Protein AF-D0TRP3-F1 (afdb_monomer)

Sequence (70 aa):
MEYSVEELKNALIERCEKEGILYATVAMDRRTKEMILPDTLEGALKHPEYFVCTCRRVKDQYIVEEITKV

Secondary structure (DSSP, 8-state):
-PPPHHHHHHHHHHHHHHHT-SEEEEEEETTT--EE--S-HHHHHH-TTEEEEEEEEETTEEEEEE----

Mean predicted aligned error: 3.12 Å

Radius of gyration: 11.46 Å; Cα contacts (8 Å, |Δi|>4): 110; chains: 1; bounding box: 33×24×28 Å

Structure (mmCIF, N/CA/C/O backbone):
data_AF-D0TRP3-F1
#
_entry.id   AF-D0TRP3-F1
#
loop_
_atom_site.group_PDB
_atom_site.id
_atom_site.type_symbol
_atom_site.label_atom_id
_atom_site.label_alt_id
_atom_site.label_comp_id
_atom_site.label_asym_id
_atom_site.label_entity_id
_atom_site.label_seq_id
_atom_site.pdbx_PDB_ins_code
_atom_site.Cartn_x
_atom_site.Cartn_y
_atom_site.Cartn_z
_atom_site.occupancy
_atom_site.B_iso_or_equiv
_atom_site.auth_seq_id
_atom_site.auth_comp_id
_atom_site.auth_asym_id
_atom_site.auth_atom_id
_atom_site.pdbx_PDB_model_num
ATOM 1 N N . MET A 1 1 ? 20.497 1.837 -0.187 1.00 81.12 1 MET A N 1
ATOM 2 C CA . MET A 1 1 ? 19.914 1.261 1.039 1.00 81.12 1 MET A CA 1
ATOM 3 C C . MET A 1 1 ? 18.423 1.216 0.781 1.00 81.12 1 MET A C 1
ATOM 5 O O . MET A 1 1 ? 17.893 2.249 0.399 1.00 81.12 1 MET A O 1
ATOM 9 N N . GLU A 1 2 ? 17.805 0.041 0.824 1.00 86.12 2 GLU A N 1
ATOM 10 C CA . GLU A 1 2 ? 16.358 -0.100 0.617 1.00 86.12 2 GLU A CA 1
ATOM 11 C C . GL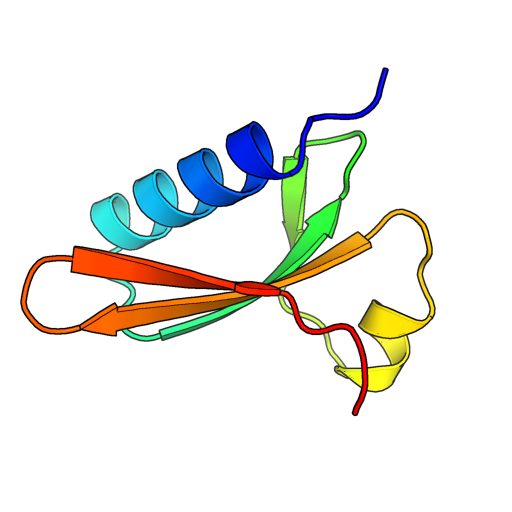U A 1 2 ? 15.646 -0.036 1.968 1.00 86.12 2 GLU A C 1
ATOM 13 O O . GLU A 1 2 ? 16.175 -0.532 2.966 1.00 86.12 2 GLU A O 1
ATOM 18 N N . TYR A 1 3 ? 14.470 0.584 1.995 1.00 91.69 3 TYR A N 1
ATOM 19 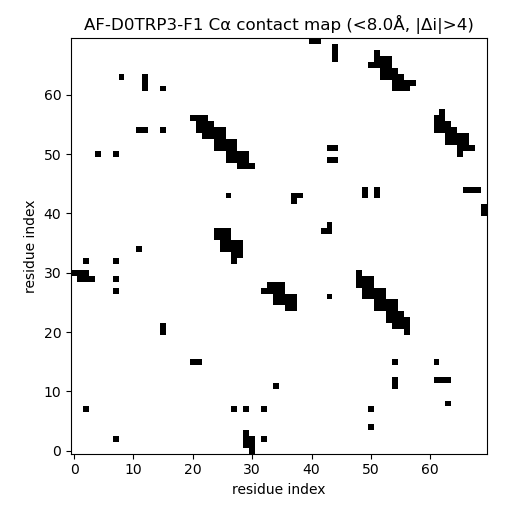C CA . TYR A 1 3 ? 13.568 0.556 3.137 1.00 91.69 3 TYR A CA 1
ATOM 20 C C . TYR A 1 3 ? 12.993 -0.847 3.305 1.00 91.69 3 TYR A C 1
ATOM 22 O O . TYR A 1 3 ? 12.627 -1.517 2.335 1.00 91.69 3 TYR A O 1
ATOM 30 N N . SER A 1 4 ? 12.872 -1.283 4.554 1.00 93.94 4 SER A N 1
ATOM 31 C CA . SER A 1 4 ? 12.190 -2.532 4.865 1.00 93.94 4 SER A CA 1
ATOM 32 C C . SER A 1 4 ? 10.696 -2.441 4.536 1.00 93.94 4 SER A C 1
ATOM 34 O O . SER A 1 4 ? 10.082 -1.373 4.569 1.00 93.94 4 SER A O 1
ATOM 36 N N . VAL A 1 5 ? 10.073 -3.589 4.266 1.00 92.44 5 VAL A N 1
ATOM 37 C CA . VAL A 1 5 ? 8.621 -3.666 4.027 1.00 92.44 5 VAL A CA 1
ATOM 38 C C . VAL A 1 5 ? 7.825 -3.107 5.212 1.00 92.44 5 VAL A C 1
ATOM 40 O O . VAL A 1 5 ? 6.786 -2.483 5.017 1.00 92.44 5 VAL A O 1
ATOM 43 N N . GLU A 1 6 ? 8.311 -3.294 6.438 1.00 94.56 6 GLU A N 1
ATOM 44 C CA . GLU A 1 6 ? 7.669 -2.770 7.644 1.00 94.56 6 GLU A CA 1
ATOM 45 C C . GLU A 1 6 ? 7.692 -1.233 7.690 1.00 94.56 6 GLU A C 1
ATOM 47 O O . GLU A 1 6 ? 6.662 -0.608 7.941 1.00 94.56 6 GLU A O 1
ATOM 52 N N . GLU A 1 7 ? 8.818 -0.604 7.338 1.00 95.25 7 GLU A N 1
ATOM 53 C CA . GLU A 1 7 ? 8.921 0.859 7.243 1.00 95.25 7 GLU A CA 1
ATOM 54 C C . GLU A 1 7 ? 8.004 1.456 6.169 1.00 95.25 7 GLU A C 1
ATOM 56 O O . GLU A 1 7 ? 7.470 2.555 6.354 1.00 95.25 7 GLU A O 1
ATOM 61 N N . LEU A 1 8 ? 7.825 0.749 5.048 1.00 95.31 8 LEU A N 1
ATOM 62 C CA . LEU A 1 8 ? 6.919 1.158 3.972 1.00 95.31 8 LEU A CA 1
ATOM 63 C C . LEU A 1 8 ? 5.457 1.054 4.423 1.00 95.31 8 LEU A C 1
ATOM 65 O O . LEU A 1 8 ? 4.699 2.011 4.272 1.00 95.31 8 LEU A O 1
ATOM 69 N N . LYS A 1 9 ? 5.075 -0.064 5.053 1.00 95.56 9 LYS A N 1
ATOM 70 C CA . LYS A 1 9 ? 3.726 -0.261 5.604 1.00 95.56 9 LYS A CA 1
ATOM 71 C C . LYS A 1 9 ? 3.372 0.806 6.637 1.00 95.56 9 LYS A C 1
ATOM 73 O O . LYS A 1 9 ? 2.303 1.400 6.536 1.00 95.56 9 LYS A O 1
ATOM 78 N N . ASN A 1 10 ? 4.274 1.092 7.575 1.00 96.00 10 ASN A N 1
ATOM 79 C CA . ASN A 1 10 ? 4.038 2.100 8.611 1.00 96.00 10 ASN A CA 1
ATOM 80 C C . ASN A 1 10 ? 3.851 3.497 8.011 1.00 96.00 10 ASN A C 1
ATOM 82 O O . ASN A 1 10 ? 2.906 4.193 8.367 1.00 96.00 10 ASN A O 1
ATOM 86 N N . ALA A 1 11 ? 4.675 3.882 7.032 1.00 95.31 11 ALA A N 1
ATOM 87 C CA . ALA A 1 11 ? 4.515 5.176 6.371 1.00 95.31 11 ALA A CA 1
ATOM 88 C C . ALA A 1 11 ? 3.197 5.298 5.603 1.00 95.31 11 ALA A C 1
ATOM 90 O O . ALA A 1 11 ? 2.591 6.370 5.586 1.00 95.31 11 ALA A O 1
ATOM 91 N N . LEU A 1 12 ? 2.746 4.214 4.968 1.00 95.50 12 LEU A N 1
ATOM 92 C CA . LEU A 1 12 ? 1.452 4.196 4.295 1.00 95.50 12 LEU A CA 1
ATOM 93 C C . LEU A 1 12 ? 0.301 4.354 5.292 1.00 95.50 12 LEU A C 1
ATOM 95 O O . LEU A 1 12 ? -0.611 5.135 5.034 1.00 95.50 12 LEU A O 1
ATOM 99 N N . ILE A 1 13 ? 0.362 3.670 6.438 1.00 95.88 13 ILE A N 1
ATOM 100 C CA . ILE A 1 13 ? -0.635 3.802 7.509 1.00 95.88 13 ILE A CA 1
ATOM 101 C C . ILE A 1 13 ? -0.684 5.242 8.025 1.00 95.88 13 ILE A C 1
ATOM 103 O O . ILE A 1 13 ? -1.756 5.842 8.010 1.00 95.88 13 ILE A O 1
ATOM 107 N N . GLU A 1 14 ? 0.462 5.826 8.390 1.00 95.69 14 GLU A N 1
ATOM 108 C CA . GLU A 1 14 ? 0.552 7.215 8.867 1.00 95.69 14 GLU A CA 1
ATOM 109 C C . GLU A 1 14 ? -0.062 8.201 7.864 1.00 95.69 14 GLU A C 1
ATOM 111 O O . GLU A 1 14 ? -0.780 9.135 8.236 1.00 95.69 14 GLU A O 1
ATOM 116 N N . ARG A 1 15 ? 0.192 7.989 6.567 1.00 94.56 15 ARG A N 1
ATOM 117 C CA . ARG A 1 15 ? -0.373 8.831 5.515 1.00 94.56 15 ARG A CA 1
ATOM 118 C C . ARG A 1 15 ? -1.880 8.643 5.373 1.00 94.56 15 ARG A C 1
ATOM 120 O O . ARG A 1 15 ? -2.600 9.636 5.287 1.00 94.56 15 ARG A O 1
ATOM 127 N N . CYS A 1 16 ? -2.368 7.404 5.377 1.00 94.38 16 CYS A N 1
ATOM 128 C CA . CYS A 1 16 ? -3.799 7.121 5.300 1.00 94.38 16 CYS A CA 1
ATOM 129 C C . CYS A 1 16 ? -4.563 7.663 6.517 1.00 94.38 16 CYS A C 1
ATOM 131 O O . CYS A 1 16 ? -5.651 8.210 6.352 1.00 94.38 16 CYS A O 1
ATOM 133 N N . GLU A 1 17 ? -3.988 7.586 7.718 1.00 95.06 17 GLU A N 1
ATOM 134 C CA . GLU A 1 17 ? -4.536 8.200 8.932 1.00 95.06 17 GLU A CA 1
ATOM 135 C C . GLU A 1 17 ? -4.628 9.720 8.808 1.00 95.06 17 GLU A C 1
ATOM 137 O O . GLU A 1 17 ? -5.696 10.292 9.032 1.00 95.06 17 GLU A O 1
ATOM 142 N N . LYS A 1 18 ? -3.532 10.366 8.399 1.00 95.62 18 LYS A N 1
ATOM 143 C CA . LYS A 1 18 ? -3.449 11.824 8.266 1.00 95.62 18 LYS A CA 1
ATOM 144 C C . LYS A 1 18 ? -4.402 12.383 7.209 1.00 95.62 18 LYS A C 1
ATOM 146 O O . LYS A 1 18 ? -4.970 13.453 7.409 1.00 95.62 18 LYS A O 1
ATOM 151 N N . GLU A 1 19 ? -4.547 11.689 6.085 1.00 94.44 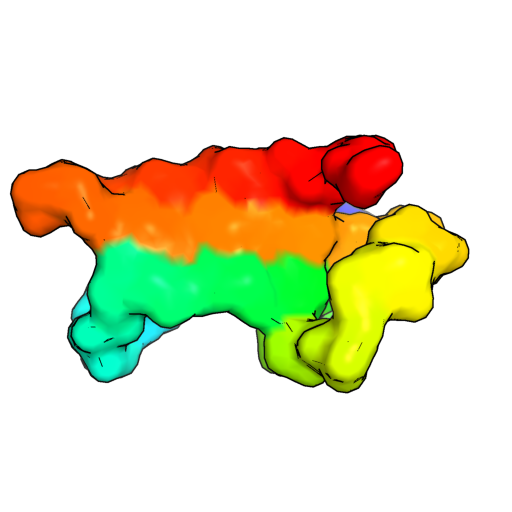19 GLU A N 1
ATOM 152 C CA . GLU A 1 19 ? -5.381 12.126 4.958 1.00 94.44 19 GLU A CA 1
ATOM 153 C C . GLU A 1 19 ? -6.826 11.594 5.035 1.00 94.44 19 GLU A C 1
ATOM 155 O O . GLU A 1 19 ? -7.666 11.978 4.225 1.00 94.44 19 GLU A O 1
ATOM 160 N N . GLY A 1 20 ? -7.147 10.734 6.009 1.00 94.06 20 GLY A N 1
ATOM 161 C CA . GLY A 1 20 ? -8.478 10.135 6.150 1.00 94.06 20 GLY A CA 1
ATOM 162 C C . GLY A 1 20 ? -8.841 9.167 5.016 1.00 94.06 20 GLY A C 1
ATOM 163 O O . GLY A 1 20 ? -10.017 9.006 4.688 1.00 94.06 20 GLY A O 1
ATOM 164 N N . ILE A 1 21 ? -7.843 8.533 4.398 1.00 94.12 21 ILE A N 1
ATOM 165 C CA . ILE A 1 21 ? -8.028 7.637 3.253 1.00 94.12 21 ILE A CA 1
ATOM 166 C C . ILE A 1 21 ? -8.607 6.310 3.732 1.00 94.12 21 ILE A C 1
ATOM 168 O O . ILE A 1 21 ? -7.955 5.589 4.467 1.00 94.12 21 ILE A O 1
ATOM 172 N N . LEU A 1 22 ? -9.801 5.927 3.277 1.00 94.62 22 LEU A N 1
ATOM 173 C CA . LEU A 1 22 ? -10.420 4.658 3.691 1.00 94.62 22 LEU A CA 1
ATOM 174 C C . LEU A 1 22 ? -9.841 3.432 2.974 1.00 94.62 22 LEU A C 1
ATOM 176 O O . LEU A 1 22 ? -9.812 2.338 3.538 1.00 94.62 22 LEU A O 1
ATOM 180 N N . TYR A 1 23 ? -9.421 3.605 1.724 1.00 94.25 23 TYR A N 1
ATOM 181 C CA . TYR A 1 23 ? -8.897 2.546 0.872 1.00 94.25 23 TYR A CA 1
ATOM 182 C C . TYR A 1 23 ? -7.948 3.145 -0.169 1.00 94.25 23 TYR A C 1
ATOM 184 O O . TYR A 1 23 ? -8.294 4.139 -0.807 1.00 94.25 23 TYR A O 1
ATOM 192 N N . ALA A 1 24 ? -6.783 2.533 -0.366 1.00 94.06 24 ALA A N 1
ATOM 193 C CA . ALA A 1 24 ? -5.824 2.908 -1.398 1.00 94.06 24 ALA A CA 1
ATOM 194 C C . ALA A 1 24 ? -5.111 1.675 -1.949 1.00 94.06 24 ALA A C 1
ATOM 196 O O . ALA A 1 24 ? -4.736 0.790 -1.185 1.00 94.06 24 ALA A O 1
ATOM 197 N N . THR A 1 25 ? -4.865 1.650 -3.257 1.00 95.12 25 THR A N 1
ATOM 198 C CA . THR A 1 25 ? -3.854 0.774 -3.865 1.00 95.12 25 THR A CA 1
ATOM 199 C C . THR A 1 25 ? -2.698 1.652 -4.303 1.00 95.12 25 THR A C 1
ATOM 201 O O . THR A 1 25 ? -2.909 2.602 -5.055 1.00 95.12 25 THR A O 1
ATOM 204 N N . VAL A 1 26 ? -1.496 1.365 -3.817 1.00 95.56 26 VAL A N 1
ATOM 205 C CA . VAL A 1 26 ? -0.306 2.178 -4.077 1.00 95.56 26 VAL A CA 1
ATOM 206 C C . VAL A 1 26 ? 0.873 1.297 -4.464 1.00 95.56 26 VAL A C 1
ATOM 208 O O . VAL A 1 26 ? 1.005 0.162 -4.004 1.00 95.56 26 VAL A O 1
ATOM 211 N N . ALA A 1 27 ? 1.746 1.846 -5.297 1.00 96.25 27 ALA A N 1
ATOM 212 C CA . ALA A 1 27 ? 3.095 1.352 -5.500 1.00 96.25 27 ALA A CA 1
ATOM 213 C C . ALA A 1 27 ? 4.050 2.256 -4.717 1.00 96.25 27 ALA A C 1
ATOM 215 O O . ALA A 1 27 ? 4.010 3.476 -4.867 1.00 96.25 27 ALA A O 1
ATOM 216 N N . MET A 1 28 ? 4.876 1.672 -3.856 1.00 95.69 28 MET A N 1
ATOM 217 C CA . MET A 1 28 ? 5.863 2.406 -3.071 1.00 95.69 28 MET A CA 1
ATOM 218 C C . MET A 1 28 ? 7.268 2.098 -3.566 1.00 95.69 28 MET A C 1
ATOM 220 O O . MET A 1 28 ? 7.643 0.929 -3.647 1.00 95.69 28 MET A O 1
ATOM 224 N N . ASP A 1 29 ? 8.056 3.128 -3.850 1.00 94.19 29 ASP A N 1
ATOM 225 C CA . ASP A 1 29 ? 9.462 2.959 -4.207 1.00 94.19 29 ASP A CA 1
ATOM 226 C C . ASP A 1 29 ? 10.276 2.554 -2.966 1.00 94.19 29 ASP A C 1
ATOM 228 O O . ASP A 1 29 ? 10.327 3.273 -1.961 1.00 94.19 29 ASP A O 1
ATOM 232 N N . ARG A 1 30 ? 10.919 1.381 -3.024 1.00 92.94 30 ARG A N 1
ATOM 233 C CA . ARG A 1 30 ? 11.705 0.810 -1.917 1.00 92.94 30 ARG A CA 1
ATOM 234 C C . ARG A 1 30 ? 12.949 1.623 -1.568 1.00 92.94 30 ARG A C 1
ATOM 236 O O . ARG A 1 30 ? 13.509 1.426 -0.494 1.00 92.94 30 ARG A O 1
ATOM 243 N N . ARG A 1 31 ? 13.404 2.528 -2.432 1.00 92.81 31 ARG A N 1
ATOM 244 C CA . ARG A 1 31 ? 14.610 3.344 -2.234 1.00 92.81 31 ARG A CA 1
ATOM 245 C C . ARG A 1 31 ? 14.282 4.753 -1.774 1.00 92.81 31 ARG A C 1
ATOM 247 O O . ARG A 1 31 ? 15.050 5.313 -0.997 1.00 92.81 31 ARG A O 1
ATOM 254 N N . THR A 1 32 ? 13.176 5.327 -2.244 1.00 93.44 32 THR A N 1
ATOM 255 C CA . THR A 1 32 ? 12.811 6.725 -1.954 1.00 93.44 32 THR A CA 1
ATOM 256 C C . THR A 1 32 ? 11.649 6.872 -0.978 1.00 93.44 32 THR A C 1
ATOM 258 O O . THR A 1 32 ? 11.449 7.966 -0.455 1.00 93.44 32 THR A O 1
ATOM 261 N N . LYS A 1 33 ? 10.903 5.793 -0.695 1.00 92.38 33 LYS A N 1
ATOM 262 C CA . LYS A 1 33 ? 9.660 5.817 0.098 1.00 92.38 33 LYS A CA 1
ATOM 263 C C . LYS A 1 33 ? 8.517 6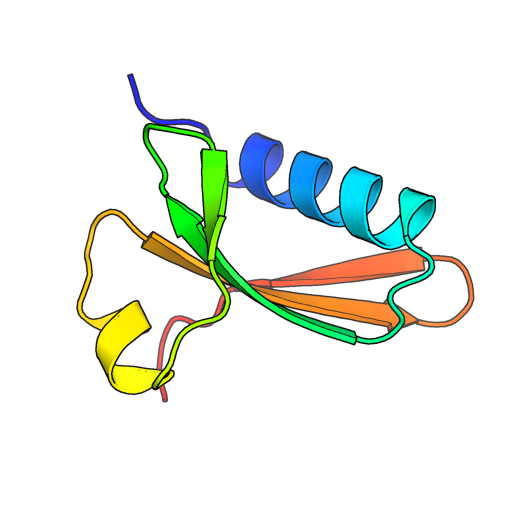.592 -0.572 1.00 92.38 33 LYS A C 1
ATOM 265 O O . LYS A 1 33 ? 7.494 6.846 0.068 1.00 92.38 33 LYS A O 1
ATOM 270 N N . GLU A 1 34 ? 8.667 6.982 -1.838 1.00 93.50 34 GLU A N 1
ATOM 271 C CA . GLU A 1 34 ? 7.615 7.679 -2.574 1.00 93.50 34 GLU A CA 1
ATOM 272 C C . GLU A 1 34 ? 6.426 6.755 -2.829 1.00 93.50 34 GLU A C 1
ATOM 274 O O . GLU A 1 34 ? 6.590 5.593 -3.192 1.00 93.50 34 GLU A O 1
ATOM 279 N N . MET A 1 35 ? 5.219 7.287 -2.628 1.00 93.44 35 MET A N 1
ATOM 280 C CA . MET A 1 35 ? 3.960 6.584 -2.864 1.00 93.44 35 MET A CA 1
ATOM 281 C C . MET A 1 35 ? 3.363 7.069 -4.178 1.00 93.44 35 MET A C 1
ATOM 283 O O . MET A 1 35 ? 3.116 8.264 -4.348 1.00 93.44 35 MET A O 1
ATOM 287 N N . ILE A 1 36 ? 3.112 6.133 -5.082 1.00 93.19 36 ILE A N 1
ATOM 288 C CA . ILE A 1 36 ? 2.625 6.382 -6.432 1.00 93.19 36 ILE A CA 1
ATOM 289 C C . ILE A 1 36 ? 1.288 5.662 -6.581 1.00 93.19 36 ILE A C 1
ATOM 291 O O . ILE A 1 36 ? 1.141 4.509 -6.167 1.00 93.19 36 ILE A O 1
ATOM 295 N N . LEU A 1 37 ? 0.305 6.335 -7.176 1.00 91.62 37 LEU A N 1
ATOM 296 C CA . LEU A 1 37 ? -0.904 5.668 -7.646 1.00 91.62 37 LEU A CA 1
ATOM 297 C C . LEU A 1 37 ? -0.566 5.002 -8.982 1.00 91.62 37 LEU A C 1
ATOM 299 O O . LEU A 1 37 ? -0.257 5.714 -9.937 1.00 91.62 37 LEU A O 1
ATOM 303 N N . PRO A 1 38 ? -0.550 3.664 -9.055 1.00 90.50 38 PRO A N 1
ATOM 304 C CA . PRO A 1 38 ? -0.142 2.994 -10.275 1.00 90.50 38 PRO A CA 1
ATOM 305 C C . PRO A 1 38 ? -1.213 3.150 -11.359 1.00 90.50 38 PRO A C 1
ATOM 307 O O . PRO A 1 38 ? -2.383 2.864 -11.110 1.00 90.50 38 PRO A O 1
ATOM 310 N N . ASP A 1 39 ? -0.806 3.526 -12.576 1.00 89.75 39 ASP A N 1
ATOM 311 C CA . ASP A 1 39 ? -1.709 3.590 -13.740 1.00 89.75 39 ASP A CA 1
ATOM 312 C C . ASP A 1 39 ? -2.324 2.218 -14.051 1.00 89.75 39 ASP A C 1
ATOM 314 O O . ASP A 1 39 ? -3.499 2.095 -14.394 1.00 89.75 39 ASP A O 1
ATOM 318 N N . THR A 1 40 ? -1.512 1.164 -13.916 1.00 91.75 40 THR A N 1
ATOM 319 C CA . THR A 1 40 ? -1.946 -0.231 -14.013 1.00 91.75 40 THR A CA 1
ATOM 320 C C . THR A 1 40 ? -1.278 -1.066 -12.929 1.00 91.75 40 THR A C 1
ATOM 322 O O . THR A 1 40 ? -0.083 -0.925 -12.657 1.00 91.75 40 THR A O 1
ATOM 325 N N . LEU A 1 41 ? -2.043 -1.979 -12.329 1.00 90.88 41 LEU A N 1
ATOM 326 C CA . LEU A 1 41 ? -1.528 -2.877 -11.297 1.00 90.88 41 LEU A CA 1
ATOM 327 C C . LEU A 1 41 ? -0.452 -3.821 -11.856 1.00 90.88 41 LEU A C 1
ATOM 329 O O . LEU A 1 41 ? 0.586 -4.019 -11.232 1.00 90.88 41 LEU A O 1
ATOM 333 N N . GLU A 1 42 ? -0.666 -4.353 -13.061 1.00 91.56 42 GLU A N 1
ATOM 334 C CA . GLU A 1 42 ? 0.302 -5.227 -13.731 1.00 91.56 42 GLU A CA 1
ATOM 335 C C . GLU A 1 42 ? 1.625 -4.504 -14.023 1.00 91.56 42 GLU A C 1
ATOM 337 O O . GLU A 1 42 ? 2.694 -5.079 -13.821 1.00 91.56 42 GLU A O 1
ATOM 342 N N . GLY A 1 43 ? 1.567 -3.240 -14.462 1.00 91.94 43 GLY A N 1
ATOM 343 C CA . GLY A 1 43 ? 2.757 -2.417 -14.665 1.00 91.94 43 GLY A CA 1
ATOM 344 C C . GLY A 1 43 ? 3.546 -2.276 -13.369 1.00 91.94 43 GLY A C 1
ATOM 345 O O . GLY A 1 43 ? 4.716 -2.643 -13.325 1.00 91.94 43 GLY A O 1
ATOM 346 N N . ALA A 1 44 ? 2.876 -1.861 -12.291 1.00 93.00 44 ALA A N 1
ATOM 347 C CA . ALA A 1 44 ? 3.479 -1.707 -10.969 1.00 93.00 44 ALA A CA 1
ATOM 348 C C . ALA A 1 44 ? 4.154 -2.989 -10.459 1.00 93.00 44 ALA A C 1
ATOM 350 O O . ALA A 1 44 ? 5.272 -2.931 -9.957 1.00 93.00 44 ALA A O 1
ATOM 351 N N . LEU A 1 45 ? 3.511 -4.147 -10.635 1.00 92.62 45 LEU A N 1
ATOM 352 C CA . LEU A 1 45 ? 4.040 -5.444 -10.197 1.00 92.62 45 LEU A CA 1
ATOM 353 C C . LEU A 1 45 ? 5.263 -5.913 -10.996 1.00 92.62 45 LEU A C 1
ATOM 355 O O . LEU A 1 45 ? 6.047 -6.716 -10.494 1.00 92.62 45 LEU A O 1
ATOM 359 N N . LYS A 1 46 ? 5.451 -5.423 -12.228 1.00 92.19 46 LYS A N 1
ATOM 360 C CA . LYS A 1 46 ? 6.646 -5.704 -13.041 1.00 92.19 46 LYS A CA 1
ATOM 361 C C . LYS A 1 46 ? 7.857 -4.863 -12.630 1.00 92.19 46 LYS A C 1
ATOM 363 O O . LYS A 1 46 ? 8.967 -5.184 -13.052 1.00 92.19 46 LYS A O 1
ATOM 368 N N . HIS A 1 47 ? 7.674 -3.814 -11.826 1.00 90.88 47 HIS A N 1
ATOM 369 C CA . HIS A 1 47 ? 8.773 -2.991 -11.330 1.00 90.88 47 HIS A CA 1
ATOM 370 C C . HIS A 1 47 ? 9.377 -3.619 -10.060 1.00 90.88 47 HIS A C 1
ATOM 372 O O . HIS A 1 47 ? 8.744 -3.589 -9.007 1.00 90.88 47 HIS A O 1
ATOM 378 N N . PRO A 1 48 ? 10.612 -4.159 -10.111 1.00 87.62 48 PRO A N 1
ATOM 379 C CA . PRO A 1 48 ? 11.204 -4.884 -8.977 1.00 87.62 48 PRO A CA 1
ATOM 380 C C . PRO A 1 48 ? 11.455 -3.991 -7.752 1.00 87.62 48 PRO A C 1
ATOM 382 O O . PRO A 1 48 ? 11.445 -4.455 -6.613 1.00 87.62 48 PRO A O 1
ATOM 385 N N . GLU A 1 49 ? 11.635 -2.694 -7.988 1.00 91.31 49 GLU A N 1
ATOM 386 C CA . GLU A 1 49 ? 11.876 -1.687 -6.953 1.00 91.31 49 GLU A CA 1
ATOM 387 C C . GLU A 1 49 ? 10.593 -1.252 -6.235 1.00 91.31 49 GLU A C 1
ATOM 389 O O . GLU A 1 49 ? 10.661 -0.527 -5.243 1.00 91.31 49 GLU A O 1
ATOM 394 N N . TYR A 1 50 ? 9.421 -1.675 -6.718 1.00 93.88 50 TYR A N 1
ATOM 395 C CA . TYR A 1 50 ? 8.145 -1.296 -6.130 1.00 93.88 50 TYR A CA 1
ATOM 396 C C . TYR A 1 50 ? 7.640 -2.339 -5.141 1.00 93.88 50 TYR A C 1
ATOM 398 O O . TYR A 1 50 ? 7.629 -3.547 -5.381 1.00 93.88 50 TYR A O 1
ATOM 406 N N . PHE A 1 51 ? 7.173 -1.831 -4.010 1.00 94.81 51 PHE A N 1
ATOM 407 C CA . PHE A 1 51 ? 6.303 -2.531 -3.087 1.00 94.81 51 PHE A CA 1
ATOM 408 C C . PHE A 1 51 ? 4.861 -2.139 -3.406 1.00 94.81 51 PHE A C 1
ATOM 410 O O . PHE A 1 51 ? 4.434 -1.017 -3.132 1.00 94.81 51 PHE A O 1
ATOM 417 N N . VAL A 1 52 ? 4.120 -3.051 -4.027 1.00 96.19 52 VAL A N 1
ATOM 418 C CA . VAL A 1 52 ? 2.727 -2.817 -4.410 1.00 96.19 52 VAL A CA 1
ATOM 419 C C . VAL A 1 52 ? 1.821 -3.355 -3.316 1.00 96.19 52 VAL A C 1
ATOM 421 O O . VAL A 1 52 ? 1.928 -4.517 -2.925 1.00 96.19 52 VAL A O 1
ATOM 424 N N . CYS A 1 53 ? 0.927 -2.523 -2.796 1.00 96.00 53 CYS A N 1
ATOM 425 C CA . CYS A 1 53 ? 0.065 -2.919 -1.693 1.00 96.00 53 CYS A CA 1
ATOM 426 C C . CYS A 1 53 ? -1.275 -2.188 -1.694 1.00 96.00 53 CYS A C 1
ATOM 428 O O . CYS A 1 53 ? -1.440 -1.110 -2.270 1.00 96.00 53 CYS A O 1
ATOM 430 N N . THR A 1 54 ? -2.234 -2.792 -1.003 1.00 95.75 54 THR A N 1
ATOM 431 C CA . THR A 1 54 ? -3.499 -2.159 -0.647 1.00 95.75 54 THR A CA 1
ATOM 432 C C . THR A 1 54 ? -3.488 -1.786 0.820 1.00 95.75 54 THR A C 1
ATOM 434 O O . THR A 1 54 ? -3.206 -2.637 1.661 1.00 95.75 54 THR A O 1
ATOM 437 N N . CYS A 1 55 ? -3.854 -0.548 1.131 1.00 96.06 55 CYS A N 1
ATOM 438 C CA . CYS A 1 55 ? -4.162 -0.098 2.479 1.00 96.06 55 CYS A CA 1
ATOM 439 C C . CYS A 1 55 ? -5.671 0.075 2.608 1.00 96.06 55 CYS A C 1
ATOM 441 O O . CYS A 1 55 ? -6.292 0.734 1.773 1.00 96.06 55 CYS A O 1
ATOM 443 N N . ARG A 1 56 ? -6.272 -0.507 3.644 1.00 96.50 56 ARG A N 1
ATOM 444 C CA . ARG A 1 56 ? -7.703 -0.363 3.917 1.00 96.50 56 ARG A CA 1
ATOM 445 C C . ARG A 1 56 ? -7.970 -0.165 5.395 1.00 96.50 56 ARG A C 1
ATOM 447 O O . ARG A 1 56 ? -7.388 -0.852 6.233 1.00 96.50 56 ARG A O 1
ATOM 454 N N . ARG A 1 57 ? -8.901 0.730 5.709 1.00 95.69 57 ARG A N 1
ATOM 455 C CA . ARG A 1 57 ? -9.410 0.900 7.065 1.00 95.69 57 ARG A CA 1
ATOM 456 C C . ARG A 1 57 ? -10.469 -0.161 7.351 1.00 95.69 57 ARG A C 1
ATOM 458 O O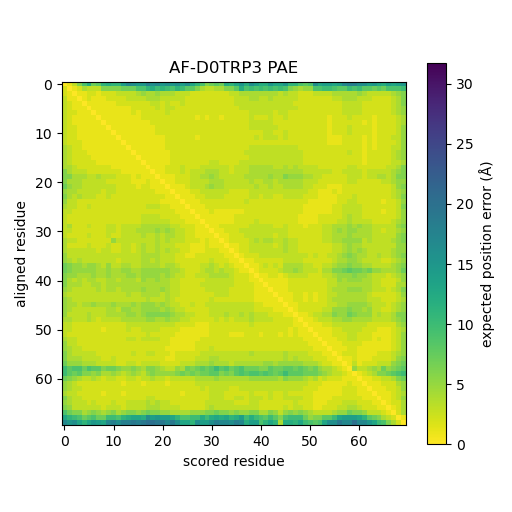 . ARG A 1 57 ? -11.502 -0.222 6.687 1.00 95.69 57 ARG A O 1
ATOM 465 N N . VAL A 1 58 ? -10.227 -0.988 8.361 1.00 94.31 58 VAL A N 1
ATOM 466 C CA . VAL A 1 58 ? -11.183 -1.962 8.894 1.00 94.31 58 VAL A CA 1
ATOM 467 C C . VAL A 1 58 ? -11.490 -1.569 10.332 1.00 94.31 58 VAL A C 1
ATOM 469 O O . VAL A 1 58 ? -10.642 -1.685 11.214 1.00 94.31 58 VAL A O 1
ATOM 472 N N . LYS A 1 59 ? -12.720 -1.093 10.567 1.00 90.06 59 LYS A N 1
ATOM 473 C CA . LYS A 1 59 ? -13.115 -0.434 11.825 1.00 90.06 59 LYS A CA 1
ATOM 474 C C . LYS A 1 59 ? -12.203 0.776 12.097 1.00 90.06 59 LYS A C 1
ATOM 476 O O . LYS A 1 59 ? -12.232 1.736 11.329 1.00 90.06 59 LYS A O 1
ATOM 481 N N . ASP A 1 60 ? -11.367 0.704 13.127 1.00 89.31 60 ASP A N 1
ATOM 482 C CA . ASP A 1 60 ? -10.445 1.768 13.544 1.00 89.31 60 ASP A CA 1
ATOM 483 C C . ASP A 1 60 ? -8.973 1.401 13.340 1.00 89.31 60 ASP A C 1
ATOM 485 O O . ASP A 1 60 ? -8.093 2.010 13.936 1.00 89.31 60 ASP A O 1
ATOM 489 N N . GLN A 1 61 ? -8.695 0.396 12.508 1.00 93.44 61 GLN A N 1
ATOM 490 C CA . GLN A 1 61 ? -7.336 -0.034 12.194 1.00 93.44 61 GLN A CA 1
ATOM 491 C C . GLN A 1 61 ? -7.095 -0.024 10.690 1.00 93.44 61 GLN A C 1
ATOM 493 O O . GLN A 1 61 ? -7.983 -0.357 9.903 1.00 93.44 61 GLN A O 1
ATOM 498 N N . TYR A 1 62 ? -5.874 0.321 10.300 1.00 95.94 62 TYR A N 1
ATOM 499 C CA . TYR A 1 62 ? -5.407 0.188 8.929 1.00 95.94 62 TYR A CA 1
ATOM 500 C C . TYR A 1 62 ? -4.723 -1.157 8.724 1.00 95.94 62 TYR A C 1
ATOM 502 O O . TYR A 1 62 ? -3.870 -1.568 9.508 1.00 95.94 62 TYR A O 1
ATOM 510 N N . ILE A 1 63 ? -5.106 -1.842 7.651 1.00 96.00 63 ILE A N 1
ATOM 511 C CA . ILE A 1 63 ? -4.527 -3.116 7.235 1.00 96.00 63 ILE A CA 1
ATOM 512 C C . ILE A 1 63 ? -3.842 -2.895 5.892 1.00 96.00 63 ILE A C 1
ATOM 514 O O . ILE A 1 63 ? -4.480 -2.418 4.950 1.00 96.00 63 ILE A O 1
ATOM 518 N N . VAL A 1 64 ? -2.558 -3.255 5.813 1.00 96.56 64 VAL A N 1
ATOM 519 C CA . VAL A 1 64 ? -1.768 -3.192 4.578 1.00 96.56 64 VAL A CA 1
ATOM 520 C C . VAL A 1 64 ? -1.451 -4.601 4.089 1.00 96.56 64 VAL A C 1
ATOM 522 O O . VAL A 1 64 ? -0.766 -5.371 4.767 1.00 96.56 64 VAL A O 1
ATOM 525 N N . GLU A 1 65 ? -1.923 -4.920 2.889 1.00 95.19 65 GLU A N 1
ATOM 526 C CA . GLU A 1 65 ? -1.771 -6.222 2.237 1.00 95.19 65 GLU A CA 1
ATOM 527 C C . GLU A 1 65 ? -0.909 -6.048 0.980 1.00 95.19 65 GLU A C 1
ATOM 529 O O . GLU A 1 65 ? -1.203 -5.208 0.131 1.00 95.19 65 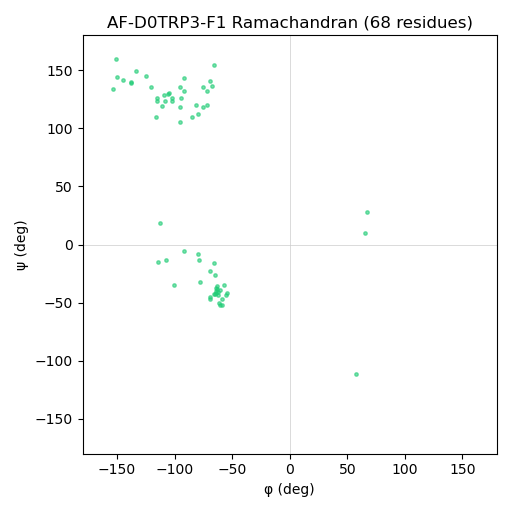GLU A O 1
ATOM 534 N N . GLU A 1 66 ? 0.192 -6.797 0.885 1.00 94.56 66 GLU A N 1
ATOM 535 C CA . GLU A 1 66 ? 1.072 -6.775 -0.289 1.00 94.56 66 GLU A CA 1
ATOM 536 C C . GLU A 1 66 ? 0.424 -7.537 -1.445 1.00 94.56 66 GLU A C 1
ATOM 538 O O . GLU A 1 66 ? -0.078 -8.650 -1.269 1.00 94.56 66 GLU A O 1
ATOM 543 N N . ILE A 1 67 ? 0.478 -6.954 -2.638 1.00 93.12 67 ILE A N 1
ATOM 544 C CA . ILE A 1 67 ? 0.052 -7.606 -3.869 1.00 93.12 67 ILE A CA 1
ATOM 545 C C . ILE A 1 67 ? 1.296 -8.204 -4.513 1.00 93.1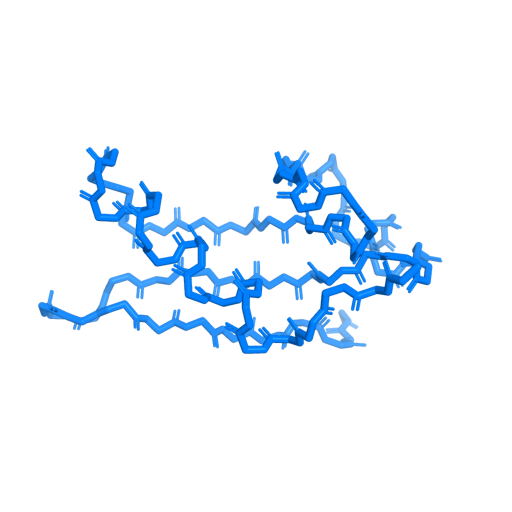2 67 ILE A C 1
ATOM 547 O O . ILE A 1 67 ? 2.225 -7.488 -4.869 1.00 93.12 67 ILE A O 1
ATOM 551 N N . THR A 1 68 ? 1.312 -9.525 -4.671 1.00 84.62 68 THR A N 1
ATOM 552 C CA . THR A 1 68 ? 2.441 -10.242 -5.291 1.00 84.62 68 THR A CA 1
ATOM 553 C C . THR A 1 68 ? 2.076 -10.905 -6.617 1.00 84.62 68 THR A C 1
ATOM 555 O O . THR A 1 68 ? 2.970 -11.281 -7.373 1.00 84.62 68 THR A O 1
ATOM 558 N N . LYS A 1 69 ? 0.778 -11.052 -6.918 1.00 76.19 69 LYS A N 1
ATOM 559 C CA . LYS A 1 69 ? 0.241 -11.623 -8.162 1.00 76.19 69 LYS A CA 1
ATOM 560 C C . LYS A 1 69 ? -1.117 -10.993 -8.483 1.00 76.19 69 LYS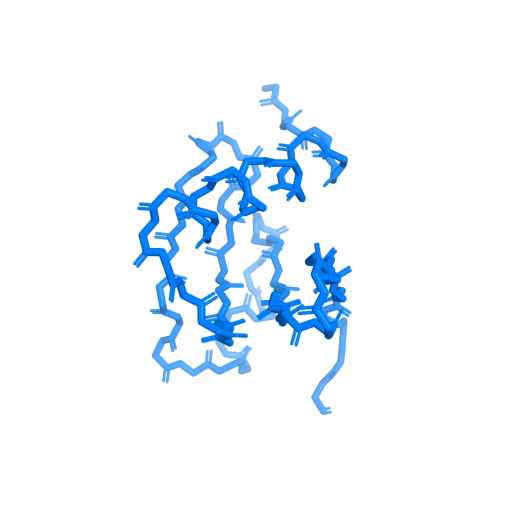 A C 1
ATOM 562 O O . LYS A 1 69 ? -1.877 -10.704 -7.559 1.00 76.19 69 LYS A O 1
ATOM 567 N N . VAL A 1 70 ? -1.380 -10.801 -9.775 1.00 61.34 70 VAL A N 1
ATOM 568 C CA . VAL A 1 70 ? -2.683 -10.428 -10.359 1.00 61.34 70 VAL A CA 1
ATOM 569 C C . VAL A 1 70 ? -3.369 -11.646 -10.948 1.00 61.34 70 VAL A C 1
ATOM 571 O O .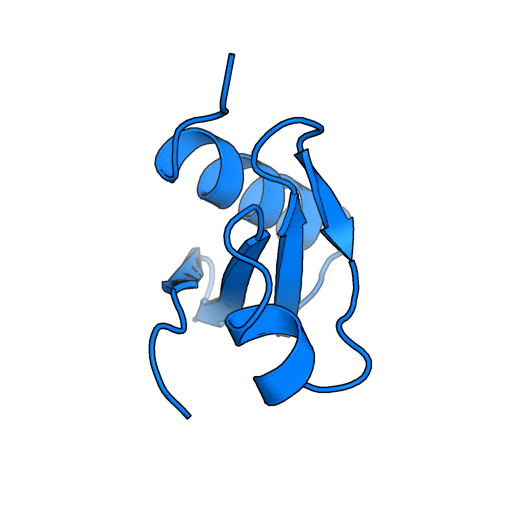 VAL A 1 70 ? -2.639 -12.521 -11.468 1.00 61.34 70 VAL A O 1
#

Nearest PDB structures (foldseek):
  3gfg-assembly5_J  TM=5.197E-01  e=5.842E+00  Bacillus subtilis subsp. subtilis str. 168
  4pjo-assembly3_R  TM=3.129E-01  e=5.153E+00  Homo sapiens
  8ain-assembly1_B  TM=3.284E-01  e=8.512E+00  Macrococcoides caseolyticum

Foldseek 3Di:
DFADPVRLVVVVQVVCVVVVPAKAWWWAQRRPSDTHRDPDPVVSLPDPRTFTWMWHDDPNDIDIDTDNDD

pLDDT: mean 92.7, std 5.13, range [61.34, 96.56]

Solvent-accessible surface area (backbone atoms only — not comparable to full-atom values): 4167 Å² total; per-residue (Å²): 123,70,62,52,73,65,62,51,50,50,53,51,44,56,48,29,63,75,71,68,51,58,65,48,66,36,29,27,36,35,70,77,69,47,78,38,76,55,94,41,69,70,62,43,69,69,37,85,60,40,51,35,32,37,40,35,54,58,91,95,42,74,48,74,45,77,59,90,77,134